Protein AF-X1JAW1-F1 (afdb_monomer_lite)

pLDDT: mean 78.75, std 16.32, range [35.56, 97.0]

Radius of gyration: 16.26 Å; chains: 1; bounding box: 37×29×40 Å

Foldseek 3Di:
DPDDFDADPVRHGDLVVLVVVADKDKDKDADPPVNCVVCVVVVHDHDDIDIGIDHPPVVDPDDDDD

Structure (mmCIF, N/CA/C/O backbone):
data_AF-X1JAW1-F1
#
_entry.id   AF-X1JAW1-F1
#
loop_
_atom_site.group_PDB
_atom_site.id
_atom_site.type_symbol
_atom_site.label_atom_id
_atom_site.label_alt_id
_atom_site.label_comp_id
_atom_site.label_asym_id
_atom_site.label_entity_id
_atom_site.label_seq_id
_atom_site.pdbx_PDB_ins_code
_atom_site.Cartn_x
_atom_site.Cartn_y
_atom_site.Cartn_z
_atom_site.occupancy
_atom_site.B_iso_or_equiv
_atom_site.auth_seq_id
_atom_site.auth_comp_id
_atom_site.auth_asym_id
_atom_site.auth_atom_id
_atom_site.pdbx_PDB_model_num
ATOM 1 N N . MET A 1 1 ? -4.246 -5.858 -14.626 1.00 46.81 1 MET A N 1
ATOM 2 C CA . MET A 1 1 ? -3.399 -6.822 -13.902 1.00 46.81 1 MET A CA 1
ATOM 3 C C . MET A 1 1 ? -3.939 -6.935 -12.478 1.00 46.81 1 MET A C 1
ATOM 5 O O . MET A 1 1 ? -4.274 -5.910 -11.900 1.00 46.81 1 MET A O 1
ATOM 9 N N . HIS A 1 2 ? -4.181 -8.155 -11.992 1.00 49.34 2 HIS A N 1
ATOM 10 C CA . HIS A 1 2 ? -4.756 -8.448 -10.668 1.00 49.34 2 HIS A CA 1
ATOM 11 C C . HIS A 1 2 ? -3.664 -8.339 -9.593 1.00 49.34 2 HIS A C 1
ATOM 13 O O . HIS A 1 2 ? -2.514 -8.629 -9.907 1.00 49.34 2 HIS A O 1
ATOM 19 N N . ASN A 1 3 ? -4.010 -7.931 -8.365 1.00 57.25 3 ASN A N 1
ATOM 20 C CA . ASN A 1 3 ? -3.077 -7.780 -7.238 1.00 57.25 3 ASN A CA 1
ATOM 21 C C . ASN A 1 3 ? -2.136 -8.996 -7.134 1.00 57.25 3 ASN A C 1
ATOM 23 O O . ASN A 1 3 ? -2.580 -10.086 -6.775 1.00 57.25 3 ASN A O 1
ATOM 27 N N . GLN A 1 4 ? -0.855 -8.823 -7.476 1.00 68.50 4 GLN A N 1
ATOM 28 C CA . GLN A 1 4 ? 0.153 -9.870 -7.328 1.00 68.50 4 GLN A CA 1
ATOM 29 C C . GLN A 1 4 ? 0.865 -9.723 -5.988 1.00 68.50 4 GLN A C 1
ATOM 31 O O . GLN A 1 4 ? 1.268 -8.628 -5.597 1.00 68.50 4 GLN A O 1
ATOM 36 N N . PHE A 1 5 ? 1.041 -10.848 -5.302 1.00 76.88 5 PHE A N 1
ATOM 37 C CA . PHE A 1 5 ? 1.772 -10.935 -4.047 1.00 76.88 5 PHE A CA 1
ATOM 38 C C . PHE A 1 5 ? 3.016 -11.787 -4.278 1.00 76.88 5 PHE A C 1
ATOM 40 O O . PHE A 1 5 ? 2.913 -12.921 -4.745 1.00 76.88 5 PHE A O 1
ATOM 47 N N . ILE A 1 6 ? 4.189 -11.234 -3.977 1.00 76.31 6 ILE A N 1
ATOM 48 C CA . ILE A 1 6 ? 5.465 -11.938 -4.112 1.00 76.31 6 ILE A CA 1
ATOM 49 C C . ILE A 1 6 ? 5.892 -12.404 -2.730 1.00 76.31 6 ILE A C 1
ATOM 51 O O . ILE A 1 6 ? 5.959 -11.598 -1.800 1.00 76.31 6 ILE A O 1
ATOM 55 N N . TYR A 1 7 ? 6.186 -13.694 -2.612 1.00 82.06 7 TYR A N 1
ATOM 56 C CA . TYR A 1 7 ? 6.566 -14.330 -1.358 1.00 82.06 7 TYR A CA 1
ATOM 57 C C . TYR A 1 7 ? 8.033 -14.777 -1.383 1.00 82.06 7 TYR A C 1
ATOM 59 O O . TYR A 1 7 ? 8.584 -15.078 -2.443 1.00 82.06 7 TYR A O 1
ATOM 67 N N . ASP A 1 8 ? 8.677 -14.809 -0.219 1.00 83.31 8 ASP A N 1
ATOM 68 C CA . ASP A 1 8 ? 9.964 -15.466 -0.018 1.00 83.31 8 ASP A CA 1
ATOM 69 C C . ASP A 1 8 ? 9.802 -16.990 0.145 1.00 83.31 8 ASP A C 1
ATOM 71 O O . ASP A 1 8 ? 8.702 -17.545 0.109 1.00 83.31 8 ASP A O 1
ATOM 75 N N . LYS A 1 9 ? 10.931 -17.681 0.334 1.00 85.88 9 LYS A N 1
ATOM 76 C CA . LYS A 1 9 ? 10.986 -19.135 0.558 1.00 85.88 9 LYS A CA 1
ATOM 77 C C . LYS A 1 9 ? 10.237 -19.604 1.816 1.00 85.88 9 LYS A C 1
ATOM 79 O O . LYS A 1 9 ? 9.927 -20.786 1.913 1.00 85.88 9 LYS A O 1
ATOM 84 N N . ASP A 1 10 ? 9.965 -18.696 2.752 1.00 88.62 10 ASP A N 1
ATOM 85 C CA . ASP A 1 10 ? 9.284 -18.959 4.019 1.00 88.62 10 ASP A CA 1
ATOM 86 C C . ASP A 1 10 ? 7.791 -18.564 3.949 1.00 88.62 10 ASP A C 1
ATOM 88 O O . ASP A 1 10 ? 7.082 -18.602 4.957 1.00 88.62 10 ASP A O 1
ATOM 92 N N . GLY A 1 11 ? 7.298 -18.180 2.762 1.00 84.88 11 GLY A N 1
ATOM 93 C CA . GLY A 1 11 ? 5.907 -17.794 2.524 1.00 84.88 11 GLY A CA 1
ATOM 94 C C . GLY A 1 11 ? 5.541 -16.398 3.035 1.00 84.88 11 GLY A C 1
ATOM 95 O O . GLY A 1 11 ? 4.354 -16.080 3.135 1.00 84.88 11 GLY A O 1
ATOM 96 N N . LYS A 1 12 ? 6.521 -15.552 3.371 1.00 83.56 12 LYS A N 1
ATOM 97 C CA . LYS A 1 12 ? 6.290 -14.159 3.788 1.00 83.56 12 LYS A CA 1
ATOM 98 C C . LYS A 1 12 ? 6.377 -13.225 2.592 1.00 83.56 12 LYS A C 1
ATOM 100 O O . LYS A 1 12 ? 7.090 -13.504 1.639 1.00 83.56 12 LYS A O 1
ATOM 105 N N . LEU A 1 13 ? 5.661 -12.101 2.635 1.00 79.25 13 LEU A N 1
ATOM 106 C CA . LEU A 1 13 ? 5.752 -11.090 1.578 1.00 79.25 13 LEU A CA 1
ATOM 107 C C . LEU A 1 13 ? 7.197 -10.591 1.436 1.00 79.25 13 LEU A C 1
ATOM 109 O O . LEU A 1 13 ? 7.826 -10.235 2.432 1.00 79.25 13 LEU A O 1
ATOM 113 N N . ASN A 1 14 ? 7.682 -10.516 0.195 1.00 81.88 14 ASN A N 1
ATOM 114 C CA . ASN A 1 14 ? 9.031 -10.069 -0.148 1.00 81.88 14 ASN A CA 1
ATOM 115 C C . ASN A 1 14 ? 8.992 -8.828 -1.063 1.00 81.88 14 ASN A C 1
ATOM 117 O O . ASN A 1 14 ? 9.150 -8.947 -2.282 1.00 81.88 14 ASN A O 1
ATOM 121 N N . PRO A 1 15 ? 8.795 -7.621 -0.502 1.00 74.38 15 PRO A N 1
ATOM 122 C CA . PRO A 1 15 ? 8.793 -6.379 -1.275 1.00 74.38 15 PRO A CA 1
ATOM 123 C C . PRO A 1 15 ? 10.120 -6.103 -1.991 1.00 74.38 15 PRO A C 1
ATOM 125 O O . PRO A 1 15 ? 10.129 -5.447 -3.029 1.00 74.38 15 PRO A O 1
ATOM 128 N N . GLN A 1 16 ? 11.246 -6.606 -1.474 1.00 78.00 16 GLN A N 1
ATOM 129 C CA . GLN A 1 16 ? 12.569 -6.410 -2.074 1.00 78.00 16 GLN A CA 1
ATOM 130 C C . GLN A 1 16 ? 12.702 -7.118 -3.426 1.00 78.00 16 GLN A C 1
ATOM 132 O O . GLN A 1 16 ? 13.499 -6.691 -4.259 1.00 78.00 16 GLN A O 1
ATOM 137 N N . ALA A 1 17 ? 11.896 -8.149 -3.689 1.00 76.06 17 ALA A N 1
ATOM 138 C CA . ALA A 1 17 ? 11.848 -8.787 -4.999 1.00 76.06 17 ALA A CA 1
ATOM 139 C C . ALA A 1 17 ? 11.351 -7.838 -6.107 1.00 76.06 17 ALA A C 1
ATOM 141 O O . ALA A 1 17 ? 11.733 -8.016 -7.260 1.00 76.06 17 ALA A O 1
ATOM 142 N N . LEU A 1 18 ? 10.575 -6.793 -5.777 1.00 71.56 18 LEU A N 1
ATOM 143 C CA . LEU A 1 18 ? 10.100 -5.804 -6.758 1.00 71.56 18 LEU A CA 1
ATOM 144 C C . LEU A 1 18 ? 11.255 -5.036 -7.417 1.00 71.56 18 LEU A C 1
ATOM 146 O O . LEU A 1 18 ? 11.161 -4.685 -8.590 1.00 71.56 18 LEU A O 1
ATOM 150 N N . VAL A 1 19 ? 12.369 -4.858 -6.697 1.00 72.50 19 VAL A N 1
ATOM 151 C CA . VAL A 1 19 ? 13.602 -4.227 -7.202 1.00 72.50 19 VAL A CA 1
ATOM 152 C C . VAL A 1 19 ? 14.178 -4.981 -8.402 1.00 72.50 19 VAL A C 1
ATOM 154 O O . VAL A 1 19 ? 14.780 -4.373 -9.280 1.00 72.50 19 VAL A O 1
ATOM 157 N N . GLN A 1 20 ? 13.991 -6.301 -8.449 1.00 74.75 20 GLN A N 1
ATOM 158 C CA . GLN A 1 20 ? 14.502 -7.158 -9.522 1.00 74.75 20 GLN A CA 1
ATOM 159 C C . GLN A 1 20 ? 13.547 -7.245 -10.721 1.00 74.75 20 GLN A C 1
ATOM 161 O O . GLN A 1 20 ? 13.928 -7.772 -11.762 1.00 74.75 20 GLN A O 1
ATOM 166 N N . ILE A 1 21 ? 12.307 -6.764 -10.579 1.00 75.31 21 ILE A N 1
ATOM 167 C CA . ILE A 1 21 ? 11.263 -6.900 -11.604 1.00 75.31 21 ILE A CA 1
ATOM 168 C C . ILE A 1 21 ? 11.237 -5.689 -12.538 1.00 75.31 21 ILE A C 1
ATOM 170 O O . ILE A 1 21 ? 11.009 -5.848 -13.735 1.00 75.31 21 ILE A O 1
ATOM 174 N N . GLY A 1 22 ? 11.480 -4.480 -12.029 1.00 73.75 22 GLY A N 1
ATOM 175 C CA . GLY A 1 22 ? 11.439 -3.276 -12.854 1.00 73.75 22 GLY A CA 1
ATOM 176 C C . GLY A 1 22 ? 11.642 -1.991 -12.065 1.00 73.75 22 GLY A C 1
ATOM 177 O O . GLY A 1 22 ? 12.116 -2.010 -10.933 1.00 73.75 22 GLY A O 1
ATOM 178 N N . ALA A 1 23 ? 11.285 -0.859 -12.673 1.00 78.12 23 ALA A N 1
ATOM 179 C CA . ALA A 1 23 ? 11.366 0.438 -12.013 1.00 78.12 23 ALA A CA 1
ATOM 180 C C . ALA A 1 23 ? 10.394 0.502 -10.827 1.00 78.12 23 ALA A C 1
ATOM 182 O O . ALA A 1 23 ? 9.224 0.138 -10.944 1.00 78.12 23 ALA A O 1
ATOM 183 N N . PHE A 1 24 ? 10.875 0.995 -9.692 1.00 81.44 24 PHE A N 1
ATOM 184 C CA . PHE A 1 24 ? 10.097 1.096 -8.465 1.00 81.44 24 PHE A CA 1
ATOM 185 C C . PHE A 1 24 ? 10.352 2.431 -7.769 1.00 81.44 24 PHE A C 1
ATOM 187 O O . PHE A 1 24 ? 11.377 3.079 -7.986 1.00 81.44 24 PHE A O 1
ATOM 194 N N . P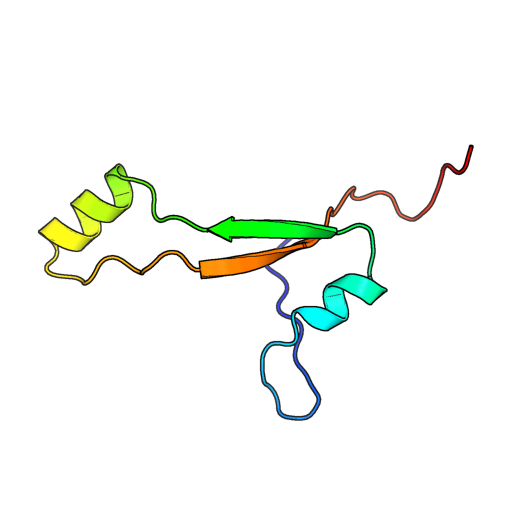HE A 1 25 ? 9.424 2.829 -6.906 1.00 81.81 25 PHE A N 1
ATOM 195 C CA . PHE A 1 25 ? 9.554 4.017 -6.067 1.00 81.81 25 PHE A CA 1
ATOM 196 C C . PHE A 1 25 ? 8.958 3.760 -4.674 1.00 81.81 25 PHE A C 1
ATOM 198 O O . PHE A 1 25 ? 8.078 2.903 -4.529 1.00 81.81 25 PHE A O 1
ATOM 205 N N . PRO A 1 26 ? 9.450 4.447 -3.627 1.00 84.69 26 PRO A N 1
ATOM 206 C CA . PRO A 1 26 ? 8.849 4.364 -2.303 1.00 84.69 26 PRO A CA 1
ATOM 207 C C . PRO A 1 26 ? 7.427 4.934 -2.331 1.00 84.69 26 PRO A C 1
ATOM 209 O O . PRO A 1 26 ? 7.187 5.987 -2.923 1.00 84.69 26 PRO A O 1
ATOM 212 N N . ILE A 1 27 ? 6.493 4.243 -1.680 1.00 85.56 27 ILE A N 1
ATOM 213 C CA . ILE A 1 27 ? 5.089 4.652 -1.573 1.00 85.56 27 ILE A CA 1
ATOM 214 C C . ILE A 1 27 ? 4.598 4.612 -0.132 1.00 85.56 27 ILE A C 1
ATOM 216 O O . ILE A 1 27 ? 5.107 3.862 0.704 1.00 85.56 27 ILE A O 1
ATOM 220 N N . GLU A 1 28 ? 3.537 5.370 0.112 1.00 89.31 28 GLU A N 1
ATOM 221 C CA . GLU A 1 28 ? 2.721 5.283 1.314 1.00 89.31 28 GLU A CA 1
ATOM 222 C C . GLU A 1 28 ? 1.270 5.014 0.927 1.00 89.31 28 GLU A C 1
ATOM 224 O O . GLU A 1 28 ? 0.713 5.687 0.057 1.00 89.31 28 GLU A O 1
ATOM 229 N N . VAL A 1 29 ? 0.646 4.038 1.582 1.00 87.62 29 VAL A N 1
ATOM 230 C CA . VAL A 1 29 ? -0.762 3.706 1.372 1.00 87.62 29 VAL A CA 1
ATOM 231 C C . VAL A 1 29 ? -1.567 4.202 2.562 1.00 87.62 29 VAL A C 1
ATOM 233 O O . VAL A 1 29 ? -1.425 3.708 3.682 1.00 87.62 29 VAL A O 1
ATOM 236 N N . HIS A 1 30 ? -2.436 5.172 2.290 1.00 92.69 30 HIS A N 1
ATOM 237 C CA . HIS A 1 30 ? -3.347 5.768 3.262 1.00 92.69 30 HIS A CA 1
ATOM 238 C C . HIS A 1 30 ? -4.777 5.294 3.014 1.00 92.69 30 HIS A C 1
ATOM 240 O O . HIS A 1 30 ? -5.195 5.106 1.871 1.00 92.69 30 HIS A O 1
ATOM 246 N N . VAL A 1 31 ? -5.550 5.140 4.089 1.00 91.38 31 VAL A N 1
ATOM 247 C CA . VAL A 1 31 ? -6.992 4.891 3.987 1.00 91.38 31 VAL A CA 1
ATOM 248 C C . VAL A 1 31 ? -7.679 6.212 3.619 1.00 91.38 31 VAL A C 1
ATOM 250 O O . VAL A 1 31 ? -7.542 7.182 4.366 1.00 91.38 31 VAL A O 1
ATOM 253 N N . PRO A 1 32 ? -8.433 6.288 2.505 1.00 93.88 32 PRO A N 1
ATOM 254 C CA . PRO A 1 32 ? -9.167 7.494 2.139 1.00 93.88 32 PRO A CA 1
ATOM 255 C C . PRO A 1 32 ? -10.131 7.941 3.252 1.00 93.88 32 PRO A C 1
ATOM 257 O O . PRO A 1 32 ? -10.787 7.080 3.846 1.00 93.88 32 PRO A O 1
ATOM 260 N N . PRO A 1 33 ? -10.317 9.256 3.490 1.00 92.31 33 PRO A N 1
ATOM 261 C CA . PRO A 1 33 ? -11.154 9.759 4.584 1.00 92.31 33 PRO A CA 1
ATOM 262 C C . PRO A 1 33 ? -12.568 9.171 4.602 1.00 92.31 33 PRO A C 1
ATOM 264 O O . PRO A 1 33 ? -13.056 8.752 5.645 1.00 92.31 33 PRO A O 1
ATOM 267 N N . LYS A 1 34 ? -13.193 9.021 3.429 1.00 93.94 34 LYS A N 1
ATOM 268 C CA . LYS A 1 34 ? -14.535 8.435 3.309 1.00 93.94 34 LYS A CA 1
ATOM 269 C C . LYS A 1 34 ? -14.604 6.974 3.771 1.00 93.94 34 LYS A C 1
ATOM 271 O O . LYS A 1 34 ? -15.595 6.548 4.366 1.00 93.94 34 LYS A O 1
ATOM 276 N N . ILE A 1 35 ? -13.550 6.203 3.505 1.00 92.94 35 ILE A N 1
ATOM 277 C CA . ILE A 1 35 ? -13.443 4.813 3.961 1.00 92.94 35 ILE A CA 1
ATOM 278 C C . ILE A 1 35 ? -13.160 4.797 5.465 1.00 92.94 35 ILE A C 1
ATOM 280 O O . ILE A 1 35 ? -13.789 4.029 6.186 1.00 92.94 35 ILE A O 1
ATOM 284 N N . ALA A 1 36 ? -12.296 5.689 5.955 1.00 94.12 36 ALA A N 1
ATOM 285 C CA . ALA A 1 36 ? -12.009 5.825 7.381 1.00 94.12 36 ALA A CA 1
ATOM 286 C C . ALA A 1 36 ? -13.265 6.181 8.202 1.00 94.12 36 ALA A C 1
ATOM 288 O O . ALA A 1 36 ? -13.495 5.581 9.252 1.00 94.12 36 ALA A O 1
ATOM 289 N N . GLU A 1 37 ? -14.111 7.088 7.703 1.00 96.25 37 GLU A N 1
ATOM 290 C CA . GLU A 1 37 ? -15.423 7.409 8.287 1.00 96.25 37 GLU A CA 1
ATOM 291 C C . GLU A 1 37 ? -16.322 6.172 8.361 1.00 96.25 37 GLU A C 1
ATOM 293 O O . GLU A 1 37 ? -16.919 5.900 9.400 1.00 96.25 37 GLU A O 1
ATOM 298 N N . THR A 1 38 ? -16.389 5.401 7.271 1.00 97.00 38 THR A N 1
ATOM 299 C CA . THR A 1 38 ? -17.225 4.193 7.185 1.00 97.00 38 THR A CA 1
ATOM 300 C C . THR A 1 38 ? -16.758 3.120 8.171 1.00 97.00 38 THR A C 1
ATOM 302 O O . THR A 1 38 ? -17.577 2.542 8.882 1.00 97.00 38 THR A O 1
ATOM 305 N N . LEU A 1 39 ? -15.444 2.890 8.265 1.00 95.31 39 LEU A N 1
ATOM 306 C CA . LEU A 1 39 ? -14.849 1.952 9.224 1.00 95.31 39 LEU A CA 1
ATOM 307 C C . LEU A 1 39 ? -15.114 2.396 10.666 1.00 95.31 39 LEU A C 1
ATOM 309 O O . LEU A 1 39 ? -15.554 1.594 11.486 1.00 95.31 39 LEU A O 1
ATOM 313 N N . SER A 1 40 ? -14.927 3.686 10.951 1.00 96.00 40 SER A N 1
ATOM 314 C CA . SER A 1 40 ? -15.153 4.248 12.287 1.00 96.00 40 SER A CA 1
ATOM 315 C C . SER A 1 40 ? -16.621 4.146 12.706 1.00 96.00 40 SER A C 1
ATOM 317 O O . SER A 1 40 ? -16.911 3.755 13.834 1.00 96.00 40 SER A O 1
ATOM 319 N N . ALA A 1 41 ? -17.557 4.431 11.794 1.00 97.00 41 ALA A N 1
ATOM 320 C CA . ALA A 1 41 ? -18.993 4.287 12.039 1.00 97.00 41 ALA A CA 1
ATOM 321 C C . ALA A 1 41 ? -19.404 2.825 12.291 1.00 97.00 41 ALA A C 1
ATOM 323 O O . ALA A 1 41 ? -20.333 2.568 13.052 1.00 97.00 41 ALA A O 1
ATOM 324 N N . ALA A 1 42 ? -18.685 1.869 11.698 1.00 96.19 42 ALA A N 1
ATOM 325 C CA . ALA A 1 42 ? -18.853 0.441 11.954 1.00 96.19 42 ALA A CA 1
ATOM 326 C C . ALA A 1 42 ? -18.137 -0.047 13.233 1.00 96.19 42 ALA A C 1
ATOM 328 O O . ALA A 1 42 ? -18.123 -1.249 13.501 1.00 96.19 42 ALA A O 1
ATOM 329 N N . GLY A 1 43 ? -17.510 0.849 14.008 1.00 96.62 43 GLY A N 1
ATOM 330 C CA . GLY A 1 43 ? -16.714 0.498 15.189 1.00 96.62 43 GLY A CA 1
ATOM 331 C C . GLY A 1 43 ? -15.417 -0.253 14.863 1.00 96.62 43 GLY A C 1
ATOM 332 O O . GLY A 1 43 ? -14.811 -0.854 15.749 1.00 96.62 43 GLY A O 1
ATOM 333 N N . GLN A 1 44 ? -14.991 -0.247 13.599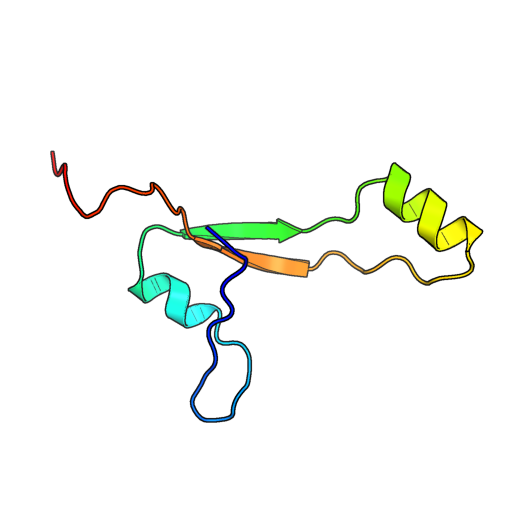 1.00 96.00 44 GLN A N 1
ATOM 334 C CA . GLN A 1 44 ? -13.768 -0.896 13.144 1.00 96.00 44 GLN A CA 1
ATOM 335 C C . GLN A 1 44 ? -12.583 0.063 13.247 1.00 96.00 44 GLN A C 1
ATOM 337 O O . GLN A 1 44 ? -12.693 1.262 12.992 1.00 96.00 44 GLN A O 1
ATOM 342 N N . ALA A 1 45 ? -11.417 -0.478 13.599 1.00 93.81 45 ALA A N 1
ATOM 343 C CA . ALA A 1 45 ? -10.187 0.297 13.604 1.00 93.81 45 ALA A CA 1
ATOM 344 C C . ALA A 1 45 ? -9.819 0.712 12.173 1.00 93.81 45 ALA A C 1
ATOM 346 O O . ALA A 1 45 ? -9.795 -0.119 11.265 1.00 93.81 45 ALA A O 1
ATOM 347 N N . VAL A 1 46 ? -9.484 1.988 11.983 1.00 94.38 46 VAL A N 1
ATOM 348 C CA . VAL A 1 46 ? -8.926 2.474 10.718 1.00 94.38 46 VAL A CA 1
ATOM 349 C C . VAL A 1 46 ? -7.480 1.975 10.607 1.00 94.38 46 VAL A C 1
ATOM 351 O O . VAL A 1 46 ? -6.682 2.242 11.512 1.00 94.38 46 VAL A O 1
ATOM 354 N N . PRO A 1 47 ? -7.117 1.249 9.533 1.00 93.25 47 PRO A N 1
ATOM 355 C CA . PRO A 1 47 ? -5.742 0.826 9.310 1.00 93.25 47 PRO A CA 1
ATOM 356 C C . PRO A 1 47 ? -4.765 2.004 9.345 1.00 93.25 47 PRO A C 1
ATOM 358 O O . PRO A 1 47 ? -5.043 3.080 8.812 1.00 93.25 47 PRO A O 1
ATOM 361 N N . LYS A 1 48 ? -3.600 1.790 9.961 1.00 92.19 48 LYS A N 1
ATOM 362 C CA . LYS A 1 48 ? -2.505 2.765 9.925 1.00 92.19 48 LYS A CA 1
ATOM 363 C C . LYS A 1 48 ? -1.922 2.841 8.515 1.00 92.19 48 LYS A C 1
ATOM 365 O O . LYS A 1 48 ? -1.987 1.867 7.769 1.00 92.19 48 LYS A O 1
ATOM 370 N N . CYS A 1 49 ? -1.315 3.982 8.191 1.00 87.75 49 CYS A N 1
ATOM 371 C CA . CYS A 1 49 ? -0.522 4.125 6.975 1.00 87.75 49 CYS A CA 1
ATOM 372 C C . CYS A 1 49 ? 0.558 3.034 6.914 1.00 87.75 49 CYS A C 1
ATOM 374 O O . CYS A 1 49 ? 1.215 2.746 7.920 1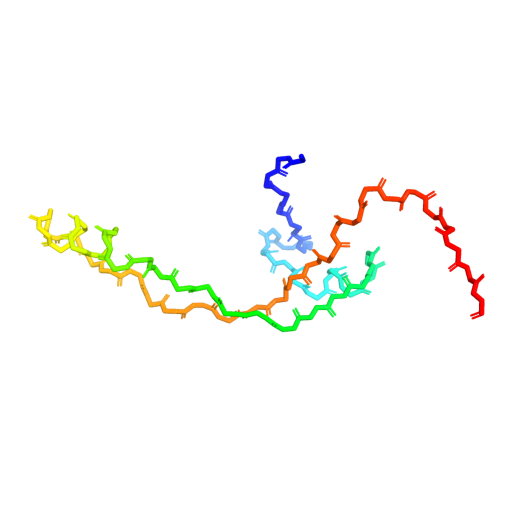.00 87.75 49 CYS A O 1
ATOM 376 N N . VAL A 1 50 ? 0.721 2.439 5.733 1.00 88.19 50 VAL A N 1
ATOM 377 C CA . VAL A 1 50 ? 1.755 1.441 5.456 1.00 88.19 50 VAL A CA 1
ATOM 378 C C . VAL A 1 50 ? 2.693 1.990 4.392 1.00 88.19 50 VAL A C 1
ATOM 380 O O . VAL A 1 50 ? 2.251 2.415 3.325 1.00 88.19 50 VAL A O 1
ATOM 383 N N . THR A 1 51 ? 3.990 1.960 4.682 1.00 87.25 51 THR A N 1
ATOM 384 C CA . THR A 1 51 ? 5.044 2.316 3.732 1.00 87.25 51 THR A CA 1
ATOM 385 C C . THR A 1 51 ? 5.521 1.076 2.975 1.00 87.25 51 THR A C 1
ATOM 387 O O . THR A 1 51 ? 5.490 -0.041 3.499 1.00 87.25 51 THR A O 1
ATOM 390 N N . GLY A 1 52 ? 5.948 1.248 1.725 1.00 85.31 52 GLY A N 1
ATOM 391 C CA . GLY A 1 52 ? 6.393 0.130 0.894 1.00 85.31 52 GLY A CA 1
ATOM 392 C C . GLY A 1 52 ? 7.043 0.557 -0.417 1.00 85.31 52 GLY A C 1
ATOM 393 O O . GLY A 1 52 ? 7.389 1.721 -0.607 1.00 85.31 52 GLY A O 1
ATOM 394 N N . LEU A 1 53 ? 7.208 -0.407 -1.322 1.00 82.75 53 LEU A N 1
ATOM 395 C CA . LEU A 1 53 ? 7.694 -0.181 -2.683 1.00 82.75 53 LEU A CA 1
ATOM 396 C C . LEU A 1 53 ? 6.553 -0.411 -3.673 1.00 82.75 53 LEU A C 1
ATOM 398 O O . LEU A 1 53 ? 5.893 -1.449 -3.627 1.00 82.75 53 LEU A O 1
ATOM 402 N N . GLY A 1 54 ? 6.335 0.553 -4.564 1.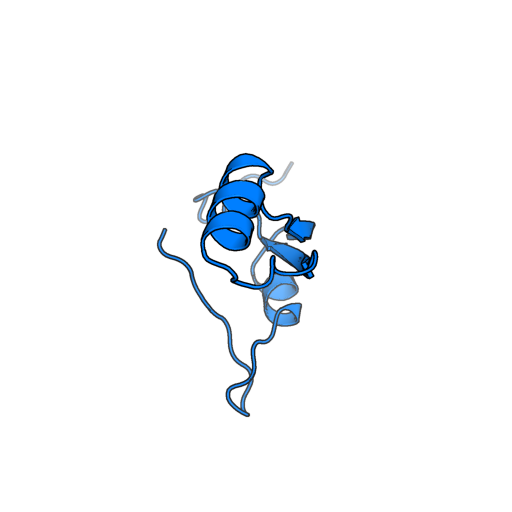00 79.19 54 GLY A N 1
ATOM 403 C CA . GLY A 1 54 ? 5.444 0.415 -5.711 1.00 79.19 54 GLY A CA 1
ATOM 404 C C . GLY A 1 54 ? 6.251 0.068 -6.956 1.00 79.19 54 GLY A C 1
ATOM 405 O O . GLY A 1 54 ? 7.217 0.762 -7.266 1.00 79.19 54 GLY A O 1
ATOM 406 N N . LEU A 1 55 ? 5.862 -0.992 -7.665 1.00 80.88 55 LEU A N 1
ATOM 407 C CA . LEU A 1 55 ? 6.406 -1.325 -8.981 1.00 80.88 55 LEU A CA 1
ATOM 408 C C . LEU A 1 55 ? 5.646 -0.540 -10.051 1.00 80.88 55 LEU A C 1
ATOM 410 O O . LEU A 1 55 ? 4.413 -0.550 -10.073 1.00 80.88 55 LEU A O 1
ATOM 414 N N . ILE A 1 56 ? 6.375 0.109 -10.955 1.00 75.38 56 ILE A N 1
ATOM 415 C CA . ILE A 1 56 ? 5.786 0.696 -12.155 1.00 75.38 56 ILE A CA 1
ATOM 416 C C . ILE A 1 56 ? 5.540 -0.444 -13.140 1.00 75.38 56 ILE A C 1
ATOM 418 O O . ILE A 1 56 ? 6.423 -0.839 -13.899 1.00 75.38 56 ILE A O 1
ATOM 422 N N . ASP A 1 57 ? 4.323 -0.971 -13.123 1.00 70.50 57 ASP A N 1
ATOM 423 C CA . ASP A 1 57 ? 3.840 -1.848 -14.179 1.00 70.50 57 ASP A CA 1
ATOM 424 C C . ASP A 1 57 ? 3.447 -0.988 -15.387 1.00 70.50 57 ASP A C 1
ATOM 426 O O . ASP A 1 57 ? 2.339 -0.460 -15.474 1.00 70.50 57 ASP A O 1
ATOM 430 N N . THR A 1 58 ? 4.390 -0.779 -16.308 1.00 65.75 58 THR A N 1
ATOM 431 C CA . THR A 1 58 ? 4.129 -0.034 -17.548 1.00 65.75 58 THR A CA 1
ATOM 432 C C . THR A 1 58 ? 3.332 -0.853 -18.565 1.00 65.75 58 THR A C 1
ATOM 434 O O . THR A 1 58 ? 2.995 -0.327 -19.626 1.00 65.75 58 THR A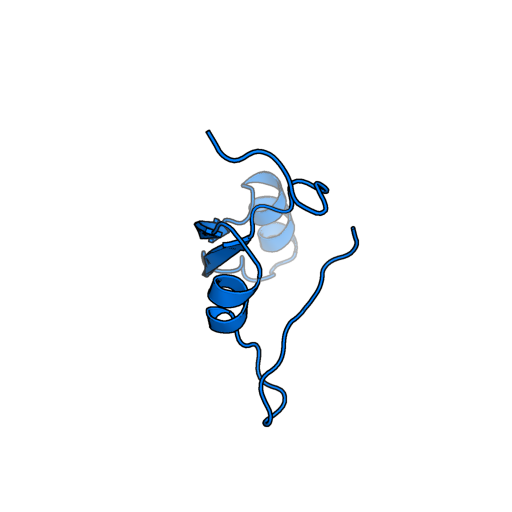 O 1
ATOM 437 N N . GLY A 1 59 ? 3.083 -2.147 -18.312 1.00 59.25 59 GLY A N 1
ATOM 438 C CA . GLY A 1 59 ? 2.583 -3.087 -19.318 1.00 59.25 59 GLY A CA 1
ATOM 439 C C . GLY A 1 59 ? 3.511 -3.255 -20.534 1.00 59.25 59 GLY A C 1
ATOM 440 O O . GLY A 1 59 ? 3.175 -3.993 -21.460 1.00 59.25 59 GLY A O 1
ATOM 441 N N . ALA A 1 60 ? 4.673 -2.591 -20.555 1.00 57.38 60 ALA A N 1
ATOM 442 C CA . ALA A 1 60 ? 5.627 -2.649 -21.647 1.00 57.38 60 ALA A CA 1
ATOM 443 C C . ALA A 1 60 ? 6.591 -3.811 -21.405 1.00 57.38 60 ALA A C 1
ATOM 445 O O . ALA A 1 60 ? 7.446 -3.780 -20.520 1.00 57.38 60 ALA A O 1
ATOM 446 N N . THR A 1 61 ? 6.449 -4.859 -22.212 1.00 47.44 61 THR A N 1
ATOM 447 C CA . THR A 1 61 ? 7.415 -5.960 -22.264 1.00 47.44 61 THR A CA 1
ATOM 448 C C . THR A 1 61 ? 8.654 -5.471 -23.018 1.00 47.44 61 THR A C 1
ATOM 450 O O . THR A 1 61 ? 8.778 -5.723 -24.209 1.00 47.44 61 THR A O 1
ATOM 453 N N . LEU A 1 62 ? 9.550 -4.758 -22.321 1.00 53.50 62 LEU A N 1
ATOM 454 C CA . LEU A 1 62 ? 10.820 -4.205 -22.828 1.00 53.50 62 LEU A CA 1
ATOM 455 C C . LEU A 1 62 ? 10.666 -3.108 -23.913 1.00 53.50 62 LEU A C 1
ATOM 457 O O . LEU A 1 62 ? 9.749 -3.144 -24.721 1.00 53.50 62 LEU A O 1
ATOM 461 N N . THR A 1 63 ? 11.650 -2.195 -23.983 1.00 39.59 63 THR A N 1
ATOM 462 C CA . THR A 1 63 ? 11.834 -1.090 -24.970 1.00 39.59 63 THR A CA 1
ATOM 463 C C . THR A 1 63 ? 11.195 0.246 -24.539 1.00 39.59 63 THR A C 1
ATOM 465 O O . THR A 1 63 ? 10.024 0.285 -24.193 1.00 39.59 63 THR A O 1
ATOM 468 N N . CYS A 1 64 ? 11.899 1.385 -24.468 1.00 37.88 64 CYS A N 1
ATOM 469 C CA . CYS A 1 64 ? 13.086 1.829 -25.210 1.00 37.88 64 CYS A CA 1
ATOM 470 C C . CYS A 1 64 ? 14.190 2.367 -24.286 1.00 37.88 64 CYS A C 1
ATOM 472 O O . CYS A 1 64 ? 13.937 3.188 -23.409 1.00 37.88 64 CYS A O 1
ATOM 474 N N . ILE A 1 65 ? 15.423 1.950 -24.558 1.00 39.22 65 ILE A N 1
ATOM 475 C CA . ILE A 1 65 ? 16.630 2.683 -24.174 1.00 39.22 65 ILE A CA 1
ATOM 476 C C . ILE A 1 65 ? 16.7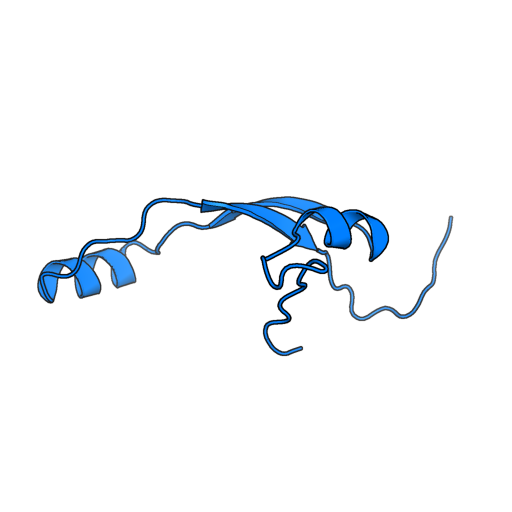05 3.927 -25.074 1.00 39.22 65 ILE A C 1
ATOM 478 O O . ILE A 1 65 ? 16.448 3.821 -26.276 1.00 39.22 65 ILE A O 1
ATOM 482 N N . SER A 1 66 ? 17.088 5.068 -24.504 1.00 35.56 66 SER A N 1
ATOM 483 C CA . SER A 1 66 ? 17.856 6.109 -25.192 1.00 35.56 66 SER A CA 1
ATOM 484 C C . SER A 1 66 ? 19.007 6.530 -24.297 1.00 35.56 66 SER A C 1
ATOM 486 O O . SER A 1 66 ? 18.838 6.467 -23.061 1.00 35.56 66 SER A O 1
#

Secondary structure (DSSP, 8-state):
------B-TTS-B-GGGGGGTS-EEEEEE---HHHHHHHHHTTPPPPPPEEEEEE-----SS----

Sequence (66 aa):
MHNQFIYDKDGKLNPQALVQIGAFFPIEVHVPPKIAETLSAAGQAVPKCVTGLGLIDTGATLTCIS

Organism: NCBI:txid412755

InterPro domains:
  IPR001969 Aspartic peptidase, active site [PS00141] (54-65)